Protein AF-A0A6P2BDG0-F1 (afdb_monomer_lite)

Foldseek 3Di:
DDPFDWDWDAPDVQWIWIDTPVWIKIWGDDDQWIWIDIPVDIDTRHHDD

Secondary structure (DSSP, 8-state):
-----EEEEEEETTEEEE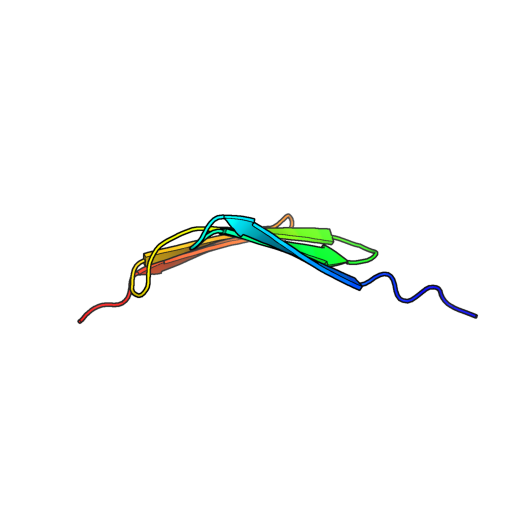EESS-EEEEE--TTEEEEE-TT--EEEE---

Sequence (49 aa):
MSFRFWRRIRIAPGVTLNLSKSTASLSFGPRGAKYTVSPRGNRVTAGLP

Structure (mmCIF, N/CA/C/O backbone):
data_AF-A0A6P2BDG0-F1
#
_entry.id   AF-A0A6P2BDG0-F1
#
loop_
_atom_site.group_PDB
_atom_site.id
_atom_site.type_symbol
_atom_site.label_atom_id
_atom_site.label_alt_id
_atom_site.label_comp_id
_atom_site.label_asym_id
_atom_site.label_entity_id
_atom_site.label_seq_id
_atom_site.pdbx_PDB_ins_code
_atom_site.Cartn_x
_atom_site.Cartn_y
_atom_site.Cartn_z
_atom_site.occupancy
_atom_site.B_iso_or_equiv
_atom_site.auth_seq_id
_atom_site.auth_comp_id
_atom_site.auth_asym_id
_atom_site.auth_atom_id
_atom_site.pdbx_PDB_model_num
ATOM 1 N N . MET A 1 1 ? 28.887 -3.813 -3.503 1.00 52.41 1 MET A N 1
ATOM 2 C CA . MET A 1 1 ? 27.874 -3.558 -2.450 1.00 52.41 1 MET A CA 1
ATOM 3 C C . MET A 1 1 ? 26.507 -3.310 -3.075 1.00 52.41 1 MET A C 1
ATOM 5 O O . MET A 1 1 ? 26.292 -2.263 -3.671 1.00 52.41 1 MET A O 1
ATOM 9 N N . SER A 1 2 ? 25.569 -4.253 -2.983 1.00 65.50 2 SER A N 1
ATOM 10 C CA . SER A 1 2 ? 24.207 -4.031 -3.483 1.00 65.50 2 SER A CA 1
ATOM 11 C C . SER A 1 2 ? 23.404 -3.178 -2.493 1.00 65.50 2 SER A C 1
ATOM 13 O O . SER A 1 2 ? 23.101 -3.648 -1.397 1.00 65.50 2 SER A O 1
ATOM 15 N N . PHE A 1 3 ? 23.021 -1.955 -2.876 1.00 71.44 3 PHE A N 1
ATOM 16 C CA . PHE A 1 3 ? 22.049 -1.139 -2.135 1.00 71.44 3 PHE A CA 1
ATOM 17 C C . PHE A 1 3 ? 20.743 -1.932 -1.947 1.00 71.44 3 PHE A C 1
ATOM 19 O O . PHE A 1 3 ? 19.974 -2.118 -2.895 1.00 71.44 3 PHE A O 1
ATOM 26 N N . ARG A 1 4 ? 20.495 -2.439 -0.731 1.00 74.25 4 ARG A N 1
ATOM 27 C CA . ARG A 1 4 ? 19.218 -3.057 -0.339 1.00 74.25 4 ARG A CA 1
ATOM 28 C C . ARG A 1 4 ? 18.264 -1.943 0.082 1.00 74.25 4 ARG A C 1
ATOM 30 O O . ARG A 1 4 ? 18.088 -1.676 1.263 1.00 74.25 4 ARG A O 1
ATOM 37 N N . PHE A 1 5 ? 17.675 -1.266 -0.902 1.00 80.31 5 PHE A N 1
ATOM 38 C CA . PHE A 1 5 ? 16.642 -0.269 -0.640 1.00 80.31 5 PHE A CA 1
ATOM 39 C C . PHE A 1 5 ? 15.339 -0.980 -0.261 1.00 80.31 5 PHE A C 1
ATOM 41 O O . PHE A 1 5 ? 14.675 -1.588 -1.105 1.00 80.31 5 PHE A O 1
ATOM 48 N N . TRP A 1 6 ? 15.003 -0.930 1.024 1.00 85.31 6 TRP A N 1
ATOM 49 C CA . TRP A 1 6 ? 13.699 -1.304 1.552 1.00 85.31 6 TRP A CA 1
ATOM 50 C C . TRP A 1 6 ? 13.272 -0.253 2.569 1.00 85.31 6 TRP A C 1
ATOM 52 O O . TRP A 1 6 ? 14.010 0.046 3.506 1.00 85.31 6 TRP A O 1
ATOM 62 N N . ARG A 1 7 ? 12.089 0.330 2.375 1.00 87.81 7 ARG A N 1
ATOM 63 C CA . ARG A 1 7 ? 11.557 1.381 3.239 1.00 87.81 7 ARG A CA 1
ATOM 64 C C . ARG A 1 7 ? 10.067 1.173 3.447 1.00 87.81 7 ARG A C 1
ATOM 66 O O . ARG A 1 7 ? 9.288 1.233 2.502 1.00 87.81 7 ARG A O 1
ATOM 73 N N . ARG A 1 8 ? 9.662 0.957 4.696 1.00 87.06 8 ARG A N 1
ATOM 74 C CA . ARG A 1 8 ? 8.253 0.953 5.097 1.00 87.06 8 ARG A CA 1
ATOM 75 C C . ARG A 1 8 ? 7.894 2.324 5.660 1.00 87.06 8 ARG A C 1
ATOM 77 O O . ARG A 1 8 ? 8.462 2.741 6.662 1.00 87.06 8 ARG A O 1
ATOM 84 N N . ILE A 1 9 ? 6.945 3.003 5.030 1.00 90.31 9 ILE A N 1
ATOM 85 C CA . ILE A 1 9 ? 6.446 4.319 5.428 1.00 90.31 9 ILE A CA 1
ATOM 86 C C . ILE A 1 9 ? 4.990 4.160 5.864 1.00 90.31 9 ILE A C 1
ATOM 88 O O . ILE A 1 9 ? 4.171 3.605 5.133 1.00 90.31 9 ILE A O 1
ATOM 92 N N . ARG A 1 10 ? 4.650 4.620 7.068 1.00 88.19 10 ARG A N 1
ATOM 93 C CA . ARG A 1 10 ? 3.255 4.724 7.521 1.00 88.19 10 ARG A CA 1
ATOM 94 C C . ARG A 1 10 ? 2.771 6.121 7.150 1.00 88.19 10 ARG A C 1
ATOM 96 O O . ARG A 1 10 ? 3.361 7.085 7.616 1.00 88.19 10 ARG A O 1
ATOM 103 N N . ILE A 1 11 ? 1.762 6.212 6.288 1.00 85.81 11 ILE A N 1
ATOM 104 C CA . ILE A 1 11 ? 1.239 7.502 5.805 1.00 85.81 11 ILE A CA 1
ATOM 105 C C . ILE A 1 11 ? 0.087 7.965 6.698 1.00 85.81 11 ILE A C 1
ATOM 107 O O . ILE A 1 11 ? 0.027 9.123 7.086 1.00 85.81 11 ILE A O 1
ATOM 111 N N . ALA A 1 12 ? -0.798 7.040 7.066 1.00 83.75 12 ALA A N 1
ATOM 112 C CA . ALA A 1 12 ? -1.951 7.300 7.917 1.00 83.75 12 ALA A CA 1
ATOM 113 C C . ALA A 1 12 ? -2.256 6.058 8.777 1.00 83.75 12 ALA A C 1
ATOM 115 O O . ALA A 1 12 ? -1.792 4.954 8.456 1.00 83.75 12 ALA A O 1
ATOM 116 N N . PRO A 1 13 ? -3.019 6.180 9.876 1.00 79.75 13 PRO A N 1
ATOM 117 C CA . PRO A 1 13 ? -3.551 5.016 10.580 1.00 79.75 13 PRO A CA 1
ATOM 118 C C . PRO A 1 13 ? -4.363 4.143 9.610 1.00 79.75 13 PRO A C 1
ATOM 120 O O . PRO A 1 13 ? 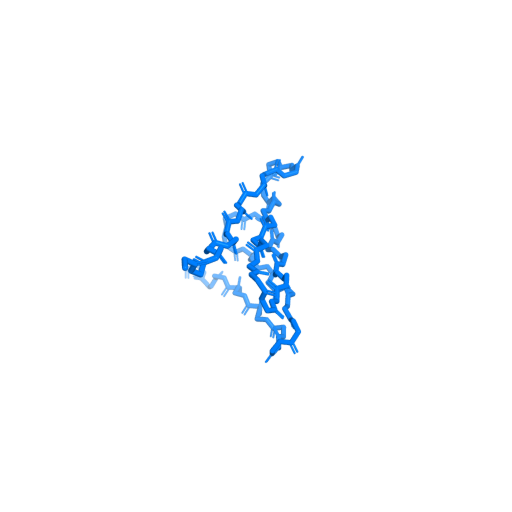-5.315 4.598 8.989 1.00 79.75 13 PRO A O 1
ATOM 123 N N . GLY A 1 14 ? -3.934 2.890 9.430 1.00 79.00 14 GLY A N 1
ATOM 124 C CA . GLY A 1 14 ? -4.508 1.972 8.440 1.00 79.00 14 GLY A CA 1
ATOM 125 C C . GLY A 1 14 ? -3.833 1.999 7.065 1.00 79.00 14 GLY A C 1
ATOM 126 O O . GLY A 1 14 ? -4.079 1.083 6.293 1.00 79.00 14 GLY A O 1
ATOM 127 N N . VAL A 1 15 ? -2.940 2.955 6.767 1.00 85.94 15 VAL A N 1
ATOM 128 C CA . VAL A 1 15 ? -2.242 3.083 5.471 1.00 85.94 15 VAL A CA 1
ATOM 129 C C . VAL A 1 15 ? -0.725 2.951 5.624 1.00 85.94 15 VAL A C 1
ATOM 131 O O . VAL A 1 15 ? -0.049 3.773 6.248 1.00 85.94 15 VAL A O 1
ATOM 134 N N . THR A 1 16 ? -0.160 1.920 5.006 1.00 88.12 16 THR A N 1
ATOM 135 C CA . THR A 1 16 ? 1.271 1.605 5.013 1.00 88.12 16 THR A CA 1
ATOM 136 C C . THR A 1 16 ? 1.789 1.382 3.602 1.00 88.12 16 THR A C 1
ATOM 138 O O . THR A 1 16 ? 1.259 0.545 2.877 1.00 88.12 16 THR A O 1
ATOM 141 N N . LEU A 1 17 ? 2.872 2.055 3.241 1.00 8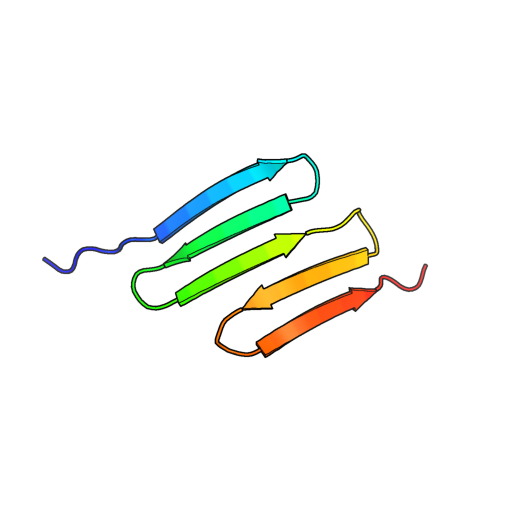9.75 17 LEU A N 1
ATOM 142 C CA . LEU A 1 17 ? 3.543 1.932 1.958 1.00 89.75 17 LEU A CA 1
ATOM 143 C C . LEU A 1 17 ? 4.880 1.200 2.161 1.00 89.75 17 LEU A C 1
ATOM 145 O O . LEU A 1 17 ? 5.722 1.637 2.938 1.00 89.75 17 LEU A O 1
ATOM 149 N N . ASN A 1 18 ? 5.078 0.061 1.503 1.00 89.38 18 ASN A N 1
ATOM 150 C CA . ASN A 1 18 ? 6.351 -0.653 1.450 1.00 89.38 18 ASN A CA 1
ATOM 151 C C . ASN A 1 18 ? 7.028 -0.385 0.104 1.00 89.38 18 ASN A C 1
ATOM 153 O O . ASN A 1 18 ? 6.601 -0.896 -0.930 1.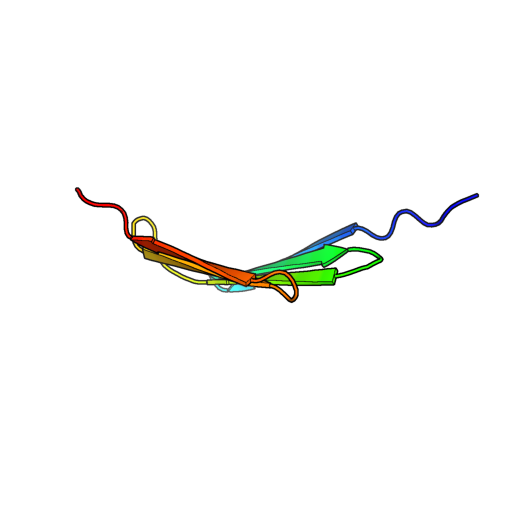00 89.38 18 ASN A O 1
ATOM 157 N N . LEU A 1 19 ? 8.109 0.381 0.132 1.00 87.12 19 LEU A N 1
ATOM 158 C CA . LEU A 1 19 ? 9.009 0.594 -0.991 1.00 87.12 19 LEU A CA 1
ATOM 159 C C . LEU A 1 19 ? 10.126 -0.443 -0.93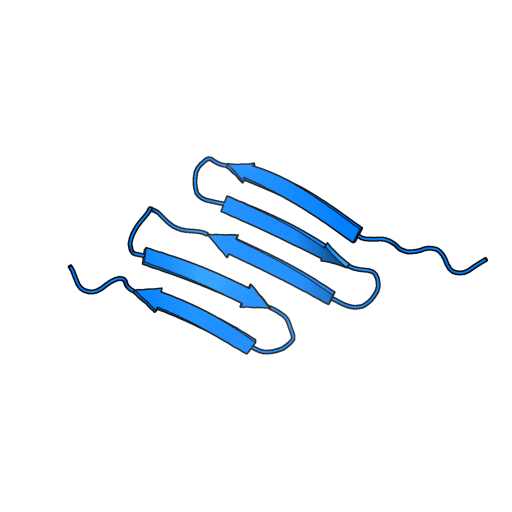8 1.00 87.12 19 LEU A C 1
ATOM 161 O O . LEU A 1 19 ? 10.748 -0.652 0.101 1.00 87.12 19 LEU A O 1
ATOM 165 N N . SER A 1 20 ? 10.402 -1.078 -2.066 1.00 86.44 20 SER A N 1
ATOM 166 C CA . SER A 1 20 ? 11.569 -1.932 -2.270 1.00 86.44 20 SER A CA 1
ATOM 167 C C . SER A 1 20 ? 12.286 -1.504 -3.545 1.00 86.44 20 SER A C 1
ATOM 169 O O . SER A 1 20 ? 11.702 -0.813 -4.376 1.00 86.44 20 SER A O 1
ATOM 171 N N . LYS A 1 21 ? 13.528 -1.954 -3.730 1.00 81.69 21 LYS A N 1
ATOM 172 C CA . LYS A 1 21 ? 14.347 -1.668 -4.918 1.00 81.69 21 LYS A CA 1
ATOM 173 C C . LYS A 1 21 ? 13.628 -1.916 -6.255 1.00 81.69 21 LYS A C 1
ATOM 175 O O . LYS A 1 21 ? 13.909 -1.227 -7.224 1.00 81.69 21 LYS A O 1
ATOM 180 N N . SER A 1 22 ? 12.727 -2.897 -6.301 1.00 81.62 22 SER A N 1
ATOM 181 C CA . SER A 1 22 ? 12.065 -3.337 -7.536 1.00 81.62 22 SER A CA 1
ATOM 182 C C . SER A 1 22 ? 10.592 -2.942 -7.612 1.00 81.62 22 SER A C 1
ATOM 184 O O . SER A 1 22 ? 10.039 -2.867 -8.700 1.00 81.62 22 SER A O 1
ATOM 186 N N . THR A 1 23 ? 9.922 -2.759 -6.468 1.00 82.81 23 THR A N 1
ATOM 187 C CA . THR A 1 23 ? 8.463 -2.558 -6.418 1.00 82.81 23 THR A CA 1
ATOM 188 C C . THR A 1 23 ? 8.038 -1.726 -5.210 1.00 82.81 23 THR A C 1
ATOM 190 O O . THR A 1 23 ? 8.597 -1.868 -4.121 1.00 82.81 23 THR A O 1
ATOM 193 N N . ALA A 1 24 ? 7.003 -0.909 -5.380 1.00 86.81 24 ALA A N 1
ATOM 194 C CA . ALA A 1 24 ? 6.297 -0.226 -4.300 1.00 86.81 24 ALA A CA 1
ATOM 195 C C . ALA A 1 24 ? 4.963 -0.933 -4.040 1.00 86.81 24 ALA A C 1
ATOM 197 O O . ALA A 1 24 ? 4.273 -1.273 -4.985 1.00 86.81 24 ALA A O 1
ATOM 198 N N . SER A 1 25 ? 4.576 -1.167 -2.792 1.00 86.12 25 SER A N 1
ATOM 199 C CA . SER A 1 25 ? 3.259 -1.718 -2.447 1.00 86.12 25 SER A CA 1
ATOM 200 C C . SER A 1 25 ? 2.599 -0.859 -1.385 1.00 86.12 25 SER A C 1
ATOM 202 O O . SER A 1 25 ? 3.252 -0.415 -0.447 1.00 86.12 25 SER A O 1
ATOM 204 N N . LEU A 1 26 ? 1.306 -0.614 -1.519 1.00 88.38 26 LEU A N 1
ATOM 205 C CA . LEU A 1 26 ? 0.540 0.263 -0.651 1.00 88.38 26 LEU A CA 1
ATOM 206 C C . LEU A 1 26 ? -0.593 -0.552 -0.047 1.00 88.38 26 LEU A C 1
ATOM 208 O O . LEU A 1 26 ? -1.429 -1.085 -0.755 1.00 88.38 26 LEU A O 1
ATOM 212 N N . SER A 1 27 ? -0.590 -0.708 1.269 1.00 86.75 27 SER A N 1
ATOM 213 C CA . SER A 1 27 ? -1.665 -1.369 2.003 1.00 86.75 27 SER A CA 1
ATOM 214 C C . SER A 1 27 ? -2.479 -0.338 2.753 1.00 86.75 27 SER A C 1
ATOM 216 O O . SER A 1 27 ? -1.904 0.393 3.549 1.00 86.75 27 SER A O 1
ATOM 218 N N . PHE A 1 28 ? -3.784 -0.300 2.535 1.00 86.88 28 PHE A N 1
ATOM 219 C CA . PHE A 1 28 ? -4.704 0.612 3.189 1.00 86.88 28 PHE A CA 1
ATOM 220 C C . PHE A 1 28 ? -5.955 -0.114 3.673 1.00 86.88 28 PHE A C 1
ATOM 222 O O . PHE A 1 28 ? -6.506 -0.953 2.967 1.00 86.88 28 PHE A O 1
ATOM 229 N N . GLY A 1 29 ? -6.388 0.201 4.889 1.00 84.31 29 GLY A N 1
ATOM 230 C CA . GLY A 1 29 ? -7.673 -0.222 5.431 1.00 84.31 29 GLY A CA 1
ATOM 231 C C . GLY A 1 29 ? -7.637 -0.628 6.912 1.00 84.31 29 GLY A C 1
ATOM 232 O O . GLY A 1 29 ? -6.558 -0.847 7.480 1.00 84.31 29 GLY A O 1
ATOM 233 N N . PRO A 1 30 ? -8.811 -0.668 7.565 1.00 79.94 30 PRO A N 1
ATOM 234 C CA . PRO A 1 30 ? -8.952 -0.996 8.982 1.00 79.94 30 PRO A CA 1
ATOM 235 C C . PRO A 1 30 ? -8.657 -2.475 9.290 1.00 79.94 30 PRO A C 1
ATOM 237 O O . PRO A 1 30 ? -8.516 -3.320 8.402 1.00 79.94 30 PRO A O 1
ATOM 240 N N . ARG A 1 31 ? -8.563 -2.812 10.587 1.00 73.75 31 ARG A N 1
ATOM 241 C CA . ARG A 1 31 ? -8.500 -4.214 11.038 1.00 73.75 31 ARG A CA 1
ATOM 242 C C . ARG A 1 31 ? -9.761 -4.936 10.545 1.00 73.75 31 ARG A C 1
ATOM 244 O O . ARG A 1 31 ? -10.856 -4.519 10.889 1.00 73.75 31 ARG A O 1
ATOM 251 N N . GLY A 1 32 ? -9.590 -5.972 9.724 1.00 74.00 32 GLY A N 1
ATOM 252 C CA . GLY A 1 32 ? -10.697 -6.718 9.111 1.00 74.00 32 GLY A CA 1
ATOM 253 C C . GLY A 1 32 ? -11.035 -6.323 7.668 1.00 74.00 32 GLY A C 1
ATOM 254 O O . GLY A 1 32 ? -11.749 -7.058 7.008 1.00 74.00 32 GLY A O 1
ATOM 255 N N . ALA A 1 33 ? -10.490 -5.239 7.114 1.00 78.50 33 ALA A N 1
ATOM 256 C CA . ALA A 1 33 ? -10.647 -4.928 5.690 1.00 78.50 33 ALA A CA 1
ATOM 257 C C . ALA A 1 33 ? -9.389 -4.224 5.183 1.00 78.50 33 ALA A C 1
ATOM 259 O O . ALA A 1 33 ? -9.277 -3.004 5.232 1.00 78.50 33 ALA A O 1
ATOM 260 N N . LYS A 1 34 ? -8.402 -5.002 4.741 1.00 85.44 34 LYS A N 1
ATOM 261 C CA . LYS A 1 34 ? -7.103 -4.503 4.293 1.00 85.44 34 LYS A CA 1
ATOM 262 C C . LYS A 1 34 ? -6.963 -4.683 2.791 1.00 85.44 34 LYS A C 1
ATOM 264 O O . LYS A 1 34 ? -6.986 -5.802 2.296 1.00 85.44 34 LYS A O 1
ATOM 269 N N . TYR A 1 35 ? -6.760 -3.590 2.076 1.00 86.31 35 TYR A N 1
ATOM 270 C CA . TYR A 1 35 ? -6.531 -3.583 0.641 1.00 86.31 35 TYR A CA 1
ATOM 271 C C . TYR A 1 35 ? -5.058 -3.294 0.362 1.00 86.31 35 TYR A C 1
ATOM 273 O O . TYR A 1 35 ? -4.535 -2.252 0.741 1.00 86.31 35 TYR A O 1
ATOM 281 N N . THR A 1 36 ? -4.356 -4.221 -0.273 1.00 87.94 36 THR A N 1
ATOM 282 C CA . THR A 1 36 ? -2.955 -4.082 -0.662 1.00 87.94 36 THR A CA 1
ATOM 283 C C . THR A 1 36 ? -2.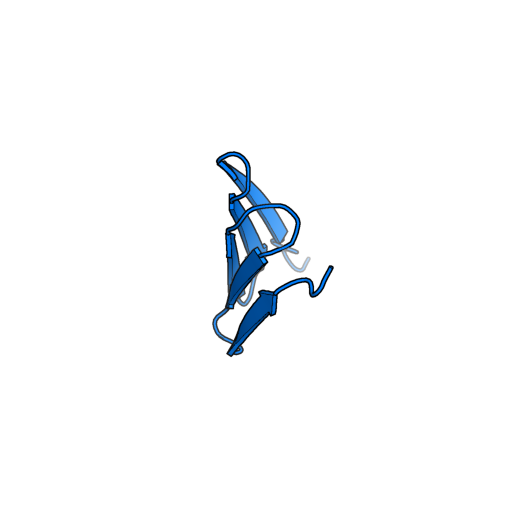859 -3.933 -2.172 1.00 87.94 36 THR A C 1
ATOM 285 O O . THR A 1 36 ? -3.067 -4.890 -2.904 1.00 87.94 36 THR A O 1
ATOM 288 N N . VAL A 1 37 ? -2.482 -2.749 -2.639 1.00 86.31 37 VAL A N 1
ATOM 289 C CA . VAL A 1 37 ? -2.104 -2.475 -4.027 1.00 86.31 37 VAL A CA 1
ATOM 290 C C . VAL A 1 37 ? -0.630 -2.776 -4.206 1.00 86.31 37 VAL A C 1
ATOM 292 O O . VAL A 1 37 ? 0.212 -2.273 -3.458 1.00 86.31 37 VAL A O 1
ATOM 295 N N . SER A 1 38 ? -0.288 -3.575 -5.208 1.00 87.12 38 SER A N 1
ATOM 296 C CA . SER A 1 38 ? 1.102 -3.761 -5.605 1.00 87.12 38 SER A CA 1
ATOM 297 C C . SER A 1 38 ? 1.217 -3.968 -7.118 1.00 87.12 38 SER A C 1
ATOM 299 O O . SER A 1 38 ? 0.292 -4.496 -7.725 1.00 87.12 38 SER A O 1
ATOM 301 N N . PRO A 1 39 ? 2.367 -3.641 -7.732 1.00 80.88 39 PRO A N 1
ATOM 302 C CA . PRO A 1 39 ? 2.648 -3.903 -9.142 1.00 80.88 39 PRO A CA 1
ATOM 303 C C . PRO A 1 39 ? 2.524 -5.379 -9.534 1.00 80.88 39 PRO A C 1
ATOM 305 O O . PRO A 1 39 ? 2.369 -5.687 -10.705 1.00 80.88 39 PRO A O 1
ATOM 308 N N . ARG A 1 40 ? 2.614 -6.298 -8.561 1.00 82.00 40 ARG A N 1
ATOM 309 C CA . ARG A 1 40 ? 2.454 -7.747 -8.763 1.00 82.00 40 ARG A CA 1
ATOM 310 C C . ARG A 1 40 ? 1.015 -8.236 -8.601 1.00 82.00 40 ARG A C 1
ATOM 312 O O . ARG A 1 40 ? 0.764 -9.419 -8.791 1.00 82.00 40 ARG A O 1
ATOM 319 N N . GLY A 1 41 ? 0.095 -7.357 -8.223 1.00 81.56 41 GLY A N 1
ATOM 320 C CA . GLY A 1 41 ? -1.302 -7.694 -8.002 1.00 81.56 41 GLY A CA 1
ATOM 321 C C . GLY A 1 41 ? -1.895 -6.970 -6.803 1.00 81.56 41 GLY A C 1
ATOM 322 O O . GLY A 1 41 ? -1.201 -6.611 -5.842 1.00 81.56 41 GLY A O 1
ATOM 323 N N . ASN A 1 42 ? -3.210 -6.789 -6.866 1.00 86.31 42 ASN A N 1
ATOM 324 C CA . ASN A 1 42 ? -3.996 -6.213 -5.789 1.00 86.31 42 ASN A CA 1
ATOM 325 C C . ASN A 1 42 ? -4.527 -7.352 -4.918 1.00 86.31 42 ASN A C 1
ATOM 327 O O . ASN A 1 42 ? -5.168 -8.275 -5.413 1.00 86.31 42 ASN A O 1
ATOM 331 N N . ARG A 1 43 ? -4.248 -7.300 -3.618 1.00 84.00 43 ARG A N 1
ATOM 332 C CA . ARG A 1 43 ? -4.725 -8.268 -2.634 1.00 84.00 43 ARG A CA 1
ATOM 333 C C . ARG A 1 43 ? -5.722 -7.591 -1.715 1.00 84.00 43 ARG A C 1
ATOM 335 O O . ARG A 1 43 ? -5.366 -6.665 -0.995 1.00 84.00 43 ARG A O 1
ATOM 342 N N . VAL A 1 44 ? -6.948 -8.091 -1.705 1.00 84.56 44 VAL A N 1
ATOM 343 C CA . VAL A 1 44 ? -7.967 -7.681 -0.739 1.00 84.56 44 VAL A CA 1
ATOM 344 C C . VAL A 1 44 ? -8.038 -8.733 0.346 1.00 84.56 44 VAL A C 1
ATOM 346 O O . VAL A 1 44 ? -8.227 -9.912 0.066 1.00 84.56 44 VAL A O 1
ATOM 349 N N . THR A 1 45 ? -7.879 -8.304 1.586 1.00 82.38 45 THR A N 1
ATOM 350 C CA . THR A 1 45 ? -8.132 -9.112 2.769 1.00 82.38 45 THR A CA 1
ATOM 351 C C . THR A 1 45 ? -9.371 -8.544 3.441 1.00 82.38 45 THR A C 1
ATOM 353 O O . THR A 1 45 ? -9.272 -7.589 4.208 1.00 82.38 45 THR A O 1
ATOM 356 N N . ALA A 1 46 ? -10.531 -9.120 3.146 1.00 81.94 46 ALA A N 1
ATOM 357 C CA . ALA A 1 46 ? -11.719 -8.953 3.970 1.00 81.94 46 ALA A CA 1
ATOM 358 C C . ALA A 1 46 ? -11.686 -10.057 5.035 1.00 81.94 46 ALA A C 1
ATOM 360 O O . ALA A 1 46 ? -11.694 -11.242 4.710 1.00 81.94 46 ALA A O 1
ATOM 361 N N . GLY A 1 47 ? -11.540 -9.670 6.297 1.00 72.81 47 GLY A N 1
ATOM 362 C CA . GLY A 1 47 ? -11.727 -10.556 7.432 1.00 72.81 47 GLY A CA 1
ATOM 363 C C . GLY A 1 47 ? -13.211 -10.851 7.550 1.00 72.81 47 GLY A C 1
ATOM 364 O O . GLY A 1 47 ? -13.998 -9.947 7.823 1.00 72.81 47 GLY A O 1
ATOM 365 N N . LEU A 1 48 ? -13.577 -12.102 7.304 1.00 65.25 48 LEU A N 1
ATOM 366 C CA . LEU A 1 48 ? -14.842 -12.632 7.787 1.00 65.25 48 LEU A CA 1
ATOM 367 C C . LEU A 1 48 ? -14.725 -12.724 9.321 1.00 65.25 48 LEU A C 1
ATOM 369 O O . LEU A 1 48 ? -13.679 -13.190 9.788 1.00 65.25 48 LEU A O 1
ATOM 373 N N . PRO A 1 49 ? -15.698 -12.186 10.079 1.00 61.66 49 PRO A N 1
ATOM 374 C CA . PRO A 1 49 ? -15.710 -12.266 11.537 1.00 61.66 49 PRO A CA 1
ATOM 375 C C . PRO A 1 49 ? -15.750 -13.713 12.037 1.00 61.66 49 PRO A C 1
ATOM 377 O O . PRO A 1 49 ? -16.321 -14.572 11.326 1.00 61.66 49 PRO A O 1
#

Radius of gyration: 12.5 Å; chains: 1; bounding box: 44×20×21 Å

pLDDT: mean 81.75, std 7.75, range [52.41, 90.31]